Protein AF-A0A5B9VY45-F1 (afdb_monomer_lite)

InterPro domains:
  IPR001789 Signal transduction response regulator, receiver domain [PS50110] (1-92)
  IPR011006 CheY-like superfamily [SSF52172] (22-80)

Secondary structure (DSSP, 8-state):
-------------SS------EEEEETT-SSS-HHHHHHHHHHSTTTTTSEEEEEE-SS-HHHHHHHHHTT-SEEEESS-------SS----

Organism: NCBI:txid406548

Radius of gyration: 16.01 Å; chains: 1; bounding box: 40×38×43 Å

Foldseek 3Di:
DDDDPPPPPPDPPPPDPPPQQEAEFECPDPPDHSLVVLLVLCVDPSRVNHAYEYEAAPDDPVVQVSSVVSPHPYYDYPPDDDDDPPPDDDDD

Structure (mmCIF, N/CA/C/O backbone):
data_AF-A0A5B9VY45-F1
#
_entry.id   AF-A0A5B9VY45-F1
#
loop_
_atom_site.group_PDB
_atom_site.id
_atom_site.type_symbol
_atom_site.label_atom_id
_atom_site.label_alt_id
_atom_site.label_comp_id
_atom_site.label_asym_id
_atom_site.label_entity_id
_atom_site.label_seq_id
_atom_site.pdbx_PDB_ins_code
_atom_site.Cartn_x
_atom_site.Cartn_y
_atom_site.Cartn_z
_atom_site.occupancy
_atom_site.B_iso_or_equiv
_atom_site.auth_seq_id
_atom_site.auth_comp_id
_atom_site.auth_asym_id
_atom_site.auth_atom_id
_atom_site.pdbx_PDB_model_num
ATOM 1 N N . MET A 1 1 ? 28.166 0.321 11.392 1.00 37.06 1 MET A N 1
ATOM 2 C CA . MET A 1 1 ? 27.798 1.358 10.404 1.00 37.06 1 MET A CA 1
ATOM 3 C C . MET A 1 1 ? 26.280 1.407 10.309 1.00 37.06 1 MET A C 1
ATOM 5 O O . MET A 1 1 ? 25.689 0.609 9.596 1.00 37.06 1 MET A O 1
ATOM 9 N N . SER A 1 2 ? 25.662 2.264 11.124 1.00 36.97 2 SER A N 1
ATOM 10 C CA . SER A 1 2 ? 24.207 2.443 11.207 1.00 36.97 2 SER A CA 1
ATOM 11 C C . SER A 1 2 ? 23.738 3.419 10.131 1.00 36.97 2 SER A C 1
ATOM 13 O O . SER A 1 2 ? 24.212 4.551 10.095 1.00 36.97 2 SER A O 1
ATOM 15 N N . GLY A 1 3 ? 22.814 2.993 9.269 1.00 38.09 3 GLY A N 1
ATOM 16 C CA . GLY A 1 3 ? 22.060 3.905 8.406 1.00 38.09 3 GLY A CA 1
ATOM 17 C C . GLY A 1 3 ? 21.087 4.765 9.227 1.00 38.09 3 GLY A C 1
ATOM 18 O O . GLY A 1 3 ? 20.762 4.400 10.362 1.00 38.09 3 GLY A O 1
ATOM 19 N N . PRO A 1 4 ? 20.615 5.908 8.700 1.00 40.12 4 PRO A N 1
ATOM 20 C CA . PRO A 1 4 ? 19.698 6.767 9.430 1.00 40.12 4 PRO A CA 1
ATOM 21 C C . PRO A 1 4 ? 18.353 6.049 9.555 1.00 40.12 4 PRO A C 1
ATOM 23 O O . PRO A 1 4 ? 17.649 5.822 8.573 1.00 40.12 4 PRO A O 1
ATOM 26 N N . GLY A 1 5 ? 18.011 5.656 10.781 1.00 35.81 5 GLY A N 1
ATOM 27 C CA . GLY A 1 5 ? 16.699 5.114 11.093 1.00 35.81 5 GLY A CA 1
ATOM 28 C C . GLY A 1 5 ? 15.644 6.174 10.807 1.00 35.81 5 GLY A C 1
ATOM 29 O O . GLY A 1 5 ? 15.608 7.212 11.469 1.00 35.81 5 GLY A O 1
ATOM 30 N N . ILE A 1 6 ? 14.773 5.909 9.834 1.00 39.59 6 ILE A N 1
ATOM 31 C CA . ILE A 1 6 ? 13.509 6.626 9.669 1.00 39.59 6 ILE A CA 1
ATOM 32 C C . ILE A 1 6 ? 12.642 6.338 10.897 1.00 39.59 6 ILE A C 1
ATOM 34 O O . ILE A 1 6 ? 11.829 5.419 10.938 1.00 39.59 6 ILE A O 1
ATOM 38 N N . GLY A 1 7 ? 12.883 7.100 11.961 1.00 34.31 7 GLY A N 1
ATOM 39 C CA . GLY A 1 7 ? 12.094 7.070 13.177 1.00 34.31 7 GLY A CA 1
ATOM 40 C C . GLY A 1 7 ? 10.692 7.567 12.868 1.00 34.31 7 GLY A C 1
ATOM 41 O O . GLY A 1 7 ? 10.416 8.760 12.991 1.00 34.31 7 GLY A O 1
ATOM 42 N N . LEU A 1 8 ? 9.796 6.653 12.493 1.00 42.25 8 LEU A N 1
ATOM 43 C CA . LEU A 1 8 ? 8.358 6.874 12.563 1.00 42.25 8 LEU A CA 1
ATOM 44 C C . LEU A 1 8 ? 8.020 7.076 14.041 1.00 42.25 8 LEU A C 1
ATOM 46 O O . LEU A 1 8 ? 7.757 6.132 14.789 1.00 42.25 8 LEU A O 1
ATOM 50 N N . ARG A 1 9 ? 8.107 8.330 14.493 1.00 41.81 9 ARG A N 1
ATOM 51 C CA . ARG A 1 9 ? 7.641 8.738 15.813 1.00 41.81 9 ARG A CA 1
ATOM 52 C C . ARG A 1 9 ? 6.170 8.345 15.877 1.00 41.81 9 ARG A C 1
ATOM 54 O O . ARG A 1 9 ? 5.355 8.887 15.136 1.00 41.81 9 ARG A O 1
ATOM 61 N N . ARG A 1 10 ? 5.839 7.384 16.744 1.00 42.47 10 ARG A N 1
ATOM 62 C CA . ARG A 1 10 ? 4.459 7.060 17.124 1.00 42.47 10 ARG A CA 1
ATOM 63 C C . ARG A 1 10 ? 3.840 8.307 17.762 1.00 42.47 10 ARG A C 1
ATOM 65 O O . ARG A 1 10 ? 3.906 8.495 18.974 1.00 42.47 10 ARG A O 1
ATOM 72 N N . GLY A 1 11 ? 3.301 9.193 16.931 1.00 35.47 11 GLY A N 1
ATOM 73 C CA . GLY A 1 11 ? 2.500 10.327 17.358 1.00 35.47 11 GLY A CA 1
ATOM 74 C C . GLY A 1 11 ? 1.205 9.807 17.966 1.00 35.47 11 GLY A C 1
ATOM 75 O O . GLY A 1 11 ? 0.419 9.137 17.299 1.00 35.47 11 GLY A O 1
ATOM 76 N N . ARG A 1 12 ? 1.000 10.089 19.253 1.00 44.41 12 ARG A N 1
ATOM 77 C CA . ARG A 1 12 ? -0.276 9.892 19.942 1.00 44.41 12 ARG A CA 1
ATOM 78 C C . ARG A 1 12 ? -1.296 10.886 19.380 1.00 44.41 12 ARG A C 1
ATOM 80 O O . ARG A 1 12 ? -1.481 11.952 19.950 1.00 44.41 12 ARG A O 1
ATOM 87 N N . TYR A 1 13 ? -1.976 10.538 18.292 1.00 44.50 13 TYR A N 1
ATOM 88 C CA . TYR A 1 13 ? -3.203 11.225 17.872 1.00 44.50 13 TYR A CA 1
ATOM 89 C C . TYR A 1 13 ? -4.411 10.568 18.554 1.00 44.50 13 TYR A C 1
ATOM 91 O O . TYR A 1 13 ? -5.323 10.063 17.907 1.00 44.50 13 TYR A O 1
ATOM 99 N N . ALA A 1 14 ? -4.395 10.519 19.888 1.00 38.66 14 ALA A N 1
ATOM 100 C CA . ALA A 1 14 ? -5.556 10.119 20.673 1.00 38.66 14 ALA A CA 1
ATOM 101 C C . ALA A 1 14 ? -6.543 11.297 20.681 1.00 38.66 14 ALA A C 1
ATOM 103 O O . ALA A 1 14 ? -6.440 12.184 21.519 1.00 38.66 14 ALA A O 1
ATOM 104 N N . GLY A 1 15 ? -7.432 11.351 19.686 1.00 40.72 15 GLY A N 1
ATOM 105 C CA . GLY A 1 15 ? -8.517 12.341 19.622 1.00 40.72 15 GLY A CA 1
ATOM 106 C C . GLY A 1 15 ? -8.640 13.122 18.313 1.00 40.72 15 GLY A C 1
ATOM 107 O O . GLY A 1 15 ? -9.624 13.833 18.133 1.00 40.72 15 GLY A O 1
ATOM 108 N N . LEU A 1 16 ? -7.711 12.967 17.365 1.00 36.59 16 LEU A N 1
ATOM 109 C CA . LEU A 1 16 ? -7.867 13.533 16.025 1.00 36.59 16 LEU A CA 1
ATOM 110 C C . LEU A 1 16 ? -8.447 12.450 15.112 1.00 36.59 16 LEU A C 1
ATOM 112 O O . LEU A 1 16 ? -7.782 11.457 14.820 1.00 36.59 16 LEU A O 1
ATOM 116 N N . LYS A 1 17 ? -9.698 12.623 14.673 1.00 41.59 17 LYS A N 1
ATOM 117 C CA . LYS A 1 17 ? -10.301 11.798 13.620 1.00 41.59 17 LYS A CA 1
ATOM 118 C C . LYS A 1 17 ? -9.563 12.125 12.322 1.00 41.59 17 LYS A C 1
ATOM 120 O O . LYS A 1 17 ? -9.962 13.020 11.583 1.00 41.59 17 LYS A O 1
ATOM 125 N N . VAL A 1 18 ? -8.428 11.470 12.093 1.00 49.41 18 VAL A N 1
ATOM 126 C CA . VAL A 1 18 ? -7.670 11.616 10.852 1.00 49.41 18 VAL A CA 1
ATOM 127 C C . VAL A 1 18 ? -8.528 10.999 9.751 1.00 49.41 18 VAL A C 1
ATOM 129 O O . VAL A 1 18 ? -8.582 9.784 9.591 1.00 49.41 18 VAL A O 1
ATOM 132 N N . LEU A 1 19 ? -9.259 11.846 9.026 1.00 54.78 19 LEU A N 1
ATOM 133 C CA . LEU A 1 19 ? -10.002 11.479 7.823 1.00 54.78 19 LEU A CA 1
ATOM 134 C C . LEU A 1 19 ? -9.004 11.339 6.669 1.00 54.78 19 LEU A C 1
ATOM 136 O O . LEU A 1 19 ? -9.061 12.101 5.704 1.00 54.78 19 LEU A O 1
ATOM 140 N N . THR A 1 20 ? -8.032 10.430 6.792 1.00 65.12 20 THR A N 1
ATOM 141 C CA . THR A 1 20 ? -7.172 10.080 5.661 1.00 65.12 20 THR A CA 1
ATOM 142 C C . THR A 1 20 ? -8.094 9.596 4.555 1.00 65.12 20 THR A C 1
ATOM 144 O O . THR A 1 20 ? -8.726 8.554 4.695 1.00 65.12 20 THR A O 1
ATOM 147 N N . ARG A 1 21 ? -8.230 10.394 3.495 1.00 77.94 21 ARG A N 1
ATOM 148 C CA . ARG A 1 21 ? -9.103 10.049 2.368 1.00 77.94 21 ARG A CA 1
ATOM 149 C C . ARG A 1 21 ? -8.423 9.034 1.461 1.00 77.94 21 ARG A C 1
ATOM 151 O O . ARG A 1 21 ? -9.081 8.130 0.974 1.00 77.94 21 ARG A O 1
ATOM 158 N N . THR A 1 22 ? -7.106 9.166 1.298 1.00 83.44 22 THR A N 1
ATOM 159 C CA . THR A 1 22 ? -6.325 8.329 0.389 1.00 83.44 22 THR A CA 1
ATOM 160 C C . THR A 1 22 ? -4.908 8.118 0.919 1.00 83.44 22 THR A C 1
ATOM 162 O O . THR A 1 22 ? -4.294 9.042 1.459 1.00 83.44 22 THR A O 1
ATOM 165 N N . ILE A 1 23 ? -4.385 6.907 0.750 1.00 87.12 23 ILE A N 1
ATOM 166 C CA . ILE A 1 23 ? -3.012 6.491 1.037 1.00 87.12 23 ILE A CA 1
ATOM 167 C C . ILE A 1 23 ? -2.303 6.247 -0.293 1.00 87.12 23 ILE A C 1
ATOM 169 O O . ILE A 1 23 ? -2.776 5.476 -1.121 1.00 87.12 23 ILE A O 1
ATOM 173 N N . PHE A 1 24 ? -1.132 6.853 -0.466 1.00 87.25 24 PHE A N 1
ATOM 174 C CA . PHE A 1 24 ? -0.196 6.478 -1.522 1.00 87.25 24 PHE A CA 1
ATOM 175 C C . PHE A 1 24 ? 0.853 5.536 -0.929 1.00 87.25 24 PHE A C 1
ATOM 177 O O . PHE A 1 24 ? 1.597 5.935 -0.031 1.00 87.25 24 PHE A O 1
ATOM 184 N N . MET A 1 25 ? 0.893 4.287 -1.394 1.00 90.12 25 MET A N 1
ATOM 185 C CA . MET A 1 25 ? 1.770 3.247 -0.852 1.00 90.12 25 MET A CA 1
ATOM 186 C C . MET A 1 25 ? 2.918 2.938 -1.805 1.00 90.12 25 MET A C 1
ATOM 188 O O . MET A 1 25 ? 2.688 2.468 -2.909 1.00 90.12 25 MET A O 1
ATOM 192 N N . ASP A 1 26 ? 4.159 3.123 -1.373 1.00 87.06 26 ASP A N 1
ATOM 193 C CA . ASP A 1 26 ? 5.324 2.690 -2.146 1.00 87.06 26 ASP A CA 1
ATOM 194 C C . ASP A 1 26 ? 5.513 1.168 -2.061 1.00 87.06 26 ASP A C 1
ATOM 196 O O . ASP A 1 26 ? 5.831 0.653 -0.991 1.00 87.06 26 ASP A O 1
ATOM 200 N N . HIS A 1 27 ? 5.355 0.444 -3.174 1.00 83.88 27 HIS A N 1
ATOM 201 C CA . HIS A 1 27 ? 5.564 -1.010 -3.205 1.00 83.88 27 HIS A CA 1
ATOM 202 C C . HIS A 1 27 ? 7.025 -1.376 -2.887 1.00 83.88 27 HIS A C 1
ATOM 204 O O . HIS A 1 27 ? 7.277 -2.299 -2.116 1.00 83.88 27 HIS A O 1
ATOM 210 N N . HIS A 1 28 ? 8.002 -0.641 -3.424 1.00 81.12 28 HIS A N 1
ATOM 211 C CA . HIS A 1 28 ? 9.425 -1.006 -3.336 1.00 81.12 28 HIS A CA 1
ATOM 212 C C . HIS A 1 28 ? 10.212 -0.167 -2.320 1.00 81.12 28 HIS A C 1
ATOM 214 O O . HIS A 1 28 ? 11.430 -0.019 -2.447 1.00 81.12 28 HIS A O 1
ATOM 220 N N . GLY A 1 29 ? 9.529 0.406 -1.326 1.00 72.38 29 GLY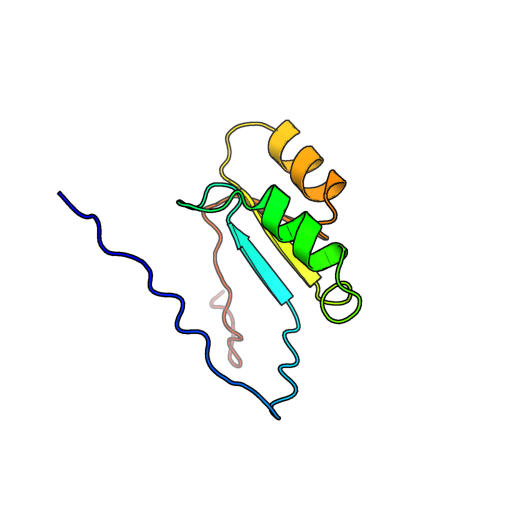 A N 1
ATOM 221 C CA . GLY A 1 29 ? 10.167 1.199 -0.278 1.00 72.38 29 GLY A CA 1
ATOM 222 C C . GLY A 1 29 ? 11.143 0.376 0.586 1.00 72.38 29 GLY A C 1
ATOM 223 O O . GLY A 1 29 ? 10.970 -0.832 0.754 1.00 72.38 29 GLY A O 1
ATOM 224 N N . PRO A 1 30 ? 12.186 0.999 1.167 1.00 69.25 30 PRO A N 1
ATOM 225 C CA . PRO A 1 30 ? 13.094 0.307 2.074 1.00 69.25 30 PRO A CA 1
ATOM 226 C C . PRO A 1 30 ? 12.415 -0.019 3.416 1.00 69.25 30 PRO A C 1
ATOM 228 O O . PRO A 1 30 ? 11.779 0.832 4.036 1.00 69.25 30 PRO A O 1
ATOM 231 N N . GLY A 1 31 ? 12.618 -1.245 3.906 1.00 77.62 31 GLY A N 1
ATOM 232 C CA . GLY A 1 31 ? 12.271 -1.674 5.267 1.00 77.62 31 GLY A CA 1
ATOM 233 C C . GLY A 1 31 ? 10.930 -2.399 5.422 1.00 77.62 31 GLY A C 1
ATOM 234 O O . GLY A 1 31 ? 10.869 -3.359 6.187 1.00 77.62 31 GLY A O 1
ATOM 235 N N . LEU A 1 32 ? 9.879 -1.996 4.702 1.00 75.50 32 LEU A N 1
ATOM 236 C CA . LEU A 1 32 ? 8.581 -2.680 4.707 1.00 75.50 32 LEU A CA 1
ATOM 237 C C . LEU A 1 32 ? 8.112 -2.919 3.272 1.00 75.50 32 LEU A C 1
ATOM 239 O O . LEU A 1 32 ? 8.059 -1.978 2.487 1.00 75.50 32 LEU A O 1
ATOM 243 N N . ASP A 1 33 ? 7.736 -4.160 2.963 1.00 84.69 33 ASP A N 1
ATOM 244 C CA . ASP A 1 33 ? 7.079 -4.494 1.699 1.00 84.69 33 ASP A CA 1
ATOM 245 C C . ASP A 1 33 ? 5.708 -3.801 1.635 1.00 84.69 33 ASP A C 1
ATOM 247 O O . ASP A 1 33 ? 4.842 -4.016 2.494 1.00 84.69 33 ASP A O 1
ATOM 251 N N . GLY A 1 34 ? 5.510 -2.952 0.623 1.00 84.75 34 GLY A N 1
ATOM 252 C CA . GLY A 1 34 ? 4.261 -2.222 0.434 1.00 84.75 34 GLY A CA 1
ATOM 253 C C . GLY A 1 34 ? 3.054 -3.142 0.238 1.00 84.75 34 GLY A C 1
ATOM 254 O O . GLY A 1 34 ? 1.962 -2.796 0.688 1.00 84.75 34 GLY A O 1
ATOM 255 N N . LEU A 1 35 ? 3.235 -4.345 -0.322 1.00 89.12 35 LEU A N 1
ATOM 256 C CA . LEU A 1 35 ? 2.153 -5.328 -0.440 1.00 89.12 35 LEU A CA 1
ATOM 257 C C . LEU A 1 35 ? 1.674 -5.792 0.938 1.00 89.12 35 LEU A C 1
ATOM 259 O O . LEU A 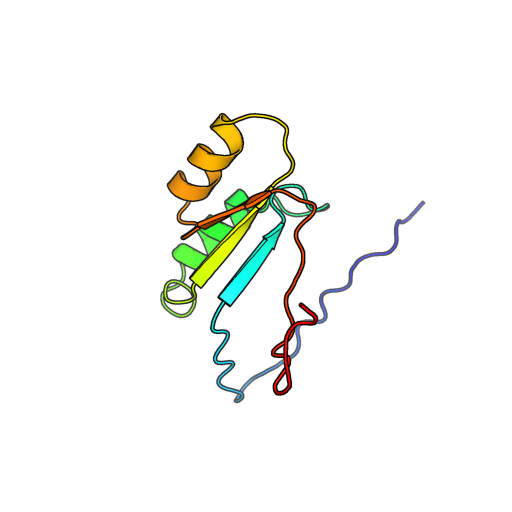1 35 ? 0.472 -5.853 1.196 1.00 89.12 35 LEU A O 1
ATOM 263 N N . ASP A 1 36 ? 2.600 -6.064 1.856 1.00 89.50 36 ASP A N 1
ATOM 264 C CA . ASP A 1 36 ? 2.262 -6.439 3.231 1.00 89.50 36 ASP A CA 1
ATOM 265 C C . ASP A 1 36 ? 1.628 -5.284 4.003 1.00 89.50 36 ASP A C 1
ATOM 267 O O . ASP A 1 36 ? 0.731 -5.498 4.823 1.00 89.50 36 ASP A O 1
ATOM 271 N N . ALA A 1 37 ? 2.060 -4.053 3.732 1.00 88.69 37 ALA A N 1
ATOM 272 C CA . ALA A 1 37 ? 1.431 -2.869 4.294 1.00 88.69 37 ALA A CA 1
ATOM 273 C C . ALA A 1 37 ? -0.034 -2.749 3.841 1.00 88.69 37 ALA A C 1
ATOM 275 O O . ALA A 1 37 ? -0.908 -2.555 4.687 1.00 88.69 37 ALA A O 1
ATOM 276 N N . ILE A 1 38 ? -0.317 -2.937 2.546 1.00 89.81 38 ILE A N 1
ATOM 277 C CA . ILE A 1 38 ? -1.682 -2.908 1.995 1.00 89.81 38 ILE A CA 1
ATOM 278 C C . ILE A 1 38 ? -2.540 -4.002 2.639 1.00 89.81 38 ILE A C 1
ATOM 280 O O . ILE A 1 38 ? -3.625 -3.709 3.146 1.00 89.81 38 ILE A O 1
ATOM 284 N N . ARG A 1 39 ? -2.023 -5.235 2.742 1.00 91.06 39 ARG A N 1
ATOM 285 C CA . ARG A 1 39 ? -2.723 -6.338 3.430 1.00 91.06 39 ARG A CA 1
ATOM 286 C C . ARG A 1 39 ? -3.090 -5.976 4.871 1.00 91.06 39 ARG A C 1
ATOM 288 O O . ARG A 1 39 ? -4.210 -6.234 5.308 1.00 91.06 39 ARG A O 1
ATOM 295 N N . ARG A 1 40 ? -2.168 -5.358 5.618 1.00 89.31 40 ARG A N 1
ATOM 296 C CA . ARG A 1 40 ? -2.406 -4.925 7.009 1.00 89.31 40 ARG A CA 1
ATOM 297 C C . ARG A 1 40 ? -3.411 -3.777 7.105 1.00 89.31 40 ARG A C 1
ATOM 299 O O . ARG A 1 40 ? -4.211 -3.757 8.033 1.00 89.31 40 ARG A O 1
ATOM 306 N N . ILE A 1 41 ? -3.396 -2.837 6.160 1.00 87.06 41 ILE A N 1
ATOM 307 C CA . ILE A 1 41 ? -4.385 -1.750 6.092 1.00 87.06 41 ILE A CA 1
ATOM 308 C C . ILE A 1 41 ? -5.789 -2.328 5.874 1.00 87.06 41 ILE A C 1
ATOM 310 O O . ILE A 1 41 ? -6.738 -1.888 6.526 1.00 87.06 41 ILE A O 1
ATOM 314 N N . ARG A 1 42 ? -5.917 -3.345 5.013 1.00 88.69 42 ARG A N 1
ATOM 315 C CA . ARG A 1 42 ? -7.193 -4.009 4.711 1.00 88.69 42 ARG A CA 1
ATOM 316 C C . ARG A 1 42 ? -7.691 -4.937 5.810 1.00 88.69 42 ARG A C 1
ATOM 318 O O . ARG A 1 42 ? -8.900 -5.089 5.961 1.00 88.69 42 ARG A O 1
ATOM 325 N N . SER A 1 43 ? -6.803 -5.525 6.609 1.00 90.25 43 SER A N 1
ATOM 326 C CA . SER A 1 43 ? -7.217 -6.407 7.707 1.00 90.25 43 SER A CA 1
ATOM 327 C C . SER A 1 43 ? -7.825 -5.659 8.901 1.00 90.25 43 SER A C 1
ATOM 329 O O . SER A 1 43 ? -8.537 -6.258 9.708 1.00 90.25 43 SER A O 1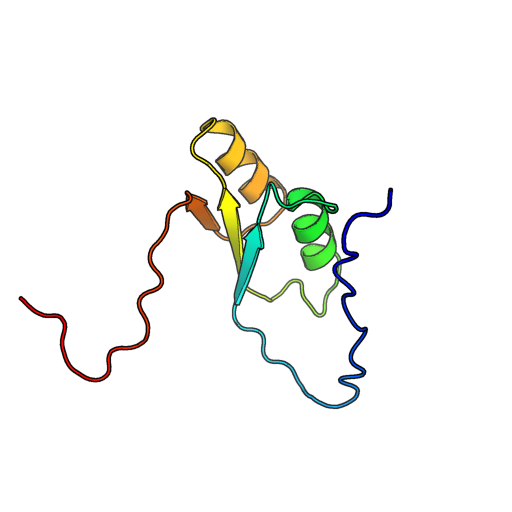
ATOM 331 N N . LEU A 1 44 ? -7.594 -4.347 9.017 1.00 86.38 44 LEU A N 1
ATOM 332 C CA . LEU A 1 44 ? -8.108 -3.517 10.105 1.00 86.38 44 LEU A CA 1
ATOM 333 C C . LEU A 1 44 ? -9.366 -2.752 9.672 1.00 86.38 44 LEU A C 1
ATOM 335 O O . LEU A 1 44 ? -9.305 -1.859 8.832 1.00 86.38 44 LEU A O 1
ATOM 339 N N . ARG A 1 45 ? -10.510 -3.032 10.314 1.00 85.19 45 ARG A N 1
ATOM 340 C CA . ARG A 1 45 ? -11.816 -2.383 10.041 1.00 85.19 45 ARG A CA 1
ATOM 341 C C . ARG A 1 45 ? -11.750 -0.853 9.965 1.00 85.19 45 ARG A C 1
ATOM 343 O O . ARG A 1 45 ? -12.449 -0.257 9.155 1.00 85.19 45 ARG A O 1
ATOM 350 N N . SER A 1 46 ? -10.941 -0.224 10.816 1.00 84.06 46 SER A N 1
ATOM 351 C CA . SER A 1 46 ? -10.819 1.235 10.900 1.00 84.06 46 SER A CA 1
ATOM 352 C C . SER A 1 46 ? -10.071 1.865 9.723 1.00 84.0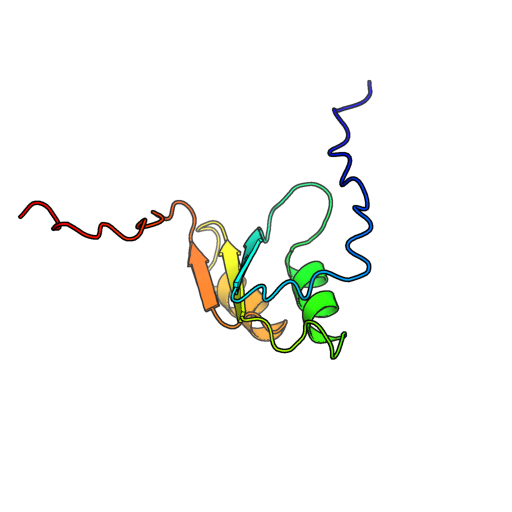6 46 SER A C 1
ATOM 354 O O . SER A 1 46 ? -10.264 3.050 9.466 1.00 84.06 46 SER A O 1
ATOM 356 N N . THR A 1 47 ? -9.231 1.104 9.017 1.00 85.06 47 THR A N 1
ATOM 357 C CA . THR A 1 47 ? -8.422 1.593 7.888 1.00 85.06 47 THR A CA 1
ATOM 358 C C . THR A 1 47 ? -8.787 0.942 6.561 1.00 85.06 47 THR A C 1
ATOM 360 O O . THR A 1 47 ? -8.430 1.470 5.516 1.00 85.06 47 THR A O 1
ATOM 363 N N . ALA A 1 48 ? -9.548 -0.153 6.581 1.00 85.94 48 ALA A N 1
ATOM 364 C CA . ALA A 1 48 ? -9.974 -0.879 5.389 1.00 85.94 48 ALA A CA 1
ATOM 365 C C . ALA A 1 48 ? -10.865 -0.055 4.446 1.00 85.94 48 ALA A C 1
ATOM 367 O O . ALA A 1 48 ? -11.017 -0.431 3.290 1.00 85.94 48 ALA A O 1
ATOM 368 N N . VAL A 1 49 ? -11.443 1.048 4.932 1.00 86.62 49 VAL A N 1
ATOM 369 C CA . VAL A 1 49 ? -12.282 1.979 4.157 1.00 86.62 49 VAL A CA 1
ATOM 370 C C . VAL A 1 49 ? -11.488 3.090 3.467 1.00 86.62 49 VAL A C 1
ATOM 372 O O . VAL A 1 49 ? -12.079 3.901 2.767 1.00 86.62 49 VAL A O 1
ATOM 375 N N . ILE A 1 50 ? -10.181 3.189 3.721 1.00 87.19 50 ILE A N 1
ATOM 376 C CA . ILE A 1 50 ? -9.341 4.246 3.160 1.00 87.19 50 ILE A CA 1
ATOM 377 C C . ILE A 1 50 ? -8.883 3.818 1.766 1.00 87.19 50 ILE A C 1
ATOM 379 O O . ILE A 1 50 ? -8.345 2.718 1.605 1.00 87.19 50 ILE A O 1
ATOM 383 N N . ASP A 1 51 ? -9.046 4.701 0.783 1.00 88.56 51 ASP A N 1
ATOM 384 C CA . ASP A 1 51 ? -8.579 4.441 -0.576 1.00 88.56 51 ASP A CA 1
ATOM 385 C C . ASP A 1 51 ? -7.053 4.299 -0.578 1.00 88.56 51 ASP A C 1
ATOM 387 O O . ASP A 1 51 ? -6.340 5.128 -0.011 1.00 88.56 51 ASP A O 1
ATOM 391 N N . THR A 1 52 ? -6.522 3.253 -1.198 1.00 88.81 52 THR A N 1
ATOM 392 C CA . THR A 1 52 ? -5.086 2.969 -1.242 1.00 88.81 52 THR A CA 1
ATOM 393 C C . THR A 1 52 ? -4.621 2.818 -2.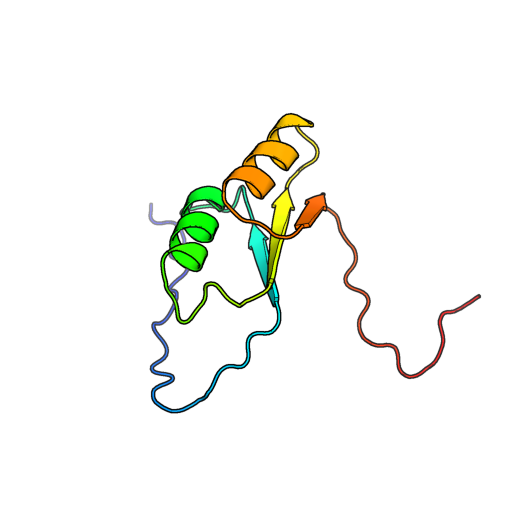683 1.00 88.81 52 THR A C 1
ATOM 395 O O . THR A 1 52 ? -5.000 1.878 -3.380 1.00 88.81 52 THR A O 1
ATOM 398 N N . ILE A 1 53 ? -3.752 3.733 -3.111 1.00 90.12 53 ILE A N 1
ATOM 399 C CA . ILE A 1 53 ? -3.118 3.747 -4.429 1.00 90.12 53 ILE A CA 1
ATOM 400 C C . ILE A 1 53 ? -1.691 3.223 -4.273 1.00 90.12 53 ILE A C 1
ATOM 402 O O . ILE A 1 53 ? -0.857 3.848 -3.612 1.00 90.12 53 ILE A O 1
ATOM 406 N N . ALA A 1 54 ? -1.399 2.076 -4.878 1.00 89.88 54 ALA A N 1
ATOM 407 C CA . ALA A 1 54 ? -0.052 1.528 -4.897 1.00 89.88 54 ALA A CA 1
ATOM 408 C C . ALA A 1 54 ? 0.820 2.261 -5.924 1.00 89.88 54 ALA A C 1
ATOM 410 O O . ALA A 1 54 ? 0.435 2.441 -7.073 1.00 89.88 54 ALA A O 1
ATOM 411 N N . LEU A 1 55 ? 2.019 2.654 -5.520 1.00 89.44 55 LEU A N 1
ATOM 412 C CA . LEU A 1 55 ? 3.034 3.277 -6.351 1.00 89.44 55 LEU A CA 1
ATOM 413 C C . LEU A 1 55 ? 4.086 2.228 -6.702 1.00 89.44 55 LEU A C 1
ATOM 415 O O . LEU A 1 55 ? 4.800 1.731 -5.828 1.00 89.44 55 LEU A O 1
ATOM 419 N N . THR A 1 56 ? 4.201 1.906 -7.984 1.00 85.69 56 THR A N 1
ATOM 420 C CA . THR A 1 56 ? 5.143 0.904 -8.493 1.00 85.69 56 THR A CA 1
ATOM 421 C C . THR A 1 56 ? 6.173 1.525 -9.434 1.00 85.69 56 THR A C 1
ATOM 423 O O . THR A 1 56 ? 6.069 2.689 -9.812 1.00 85.69 56 THR A O 1
ATOM 426 N N . VAL A 1 57 ? 7.208 0.769 -9.792 1.00 82.50 57 VAL A N 1
ATOM 427 C CA . VAL A 1 57 ? 8.145 1.131 -10.863 1.00 82.50 57 VAL A CA 1
ATOM 428 C C . VAL A 1 57 ? 7.756 0.370 -12.132 1.00 82.50 57 VAL A C 1
ATOM 430 O O . VAL A 1 57 ? 7.189 -0.718 -12.031 1.00 82.50 57 VAL A O 1
ATOM 433 N N . PRO A 1 58 ? 8.068 0.879 -13.332 1.00 70.81 58 PRO A N 1
ATOM 434 C CA . PRO A 1 58 ? 7.822 0.154 -14.570 1.00 70.81 58 PRO A CA 1
ATOM 435 C C . PRO A 1 58 ? 8.830 -0.994 -14.685 1.00 70.81 58 PRO A C 1
ATOM 437 O O . PRO A 1 58 ? 9.886 -0.857 -15.298 1.00 70.81 58 PRO A O 1
ATOM 440 N N . ARG A 1 59 ? 8.541 -2.116 -14.024 1.00 66.00 59 ARG A N 1
ATOM 441 C CA . ARG A 1 59 ? 9.338 -3.344 -14.112 1.00 66.00 59 ARG A CA 1
ATOM 442 C C . ARG A 1 59 ? 8.584 -4.435 -14.849 1.00 66.00 59 ARG A C 1
ATOM 444 O O . ARG A 1 59 ? 9.123 -4.951 -15.821 1.00 66.00 59 ARG A O 1
ATOM 451 N N . LEU A 1 60 ? 7.362 -4.772 -14.427 1.00 65.44 60 LEU A N 1
ATOM 452 C CA . LEU A 1 60 ? 6.557 -5.836 -15.034 1.00 65.44 60 LEU A CA 1
ATOM 453 C C . LEU A 1 60 ? 5.054 -5.554 -14.882 1.00 65.44 60 LEU A C 1
ATOM 455 O O . LEU A 1 60 ? 4.610 -5.071 -13.845 1.00 65.44 60 LEU A O 1
ATOM 459 N N . SER A 1 61 ? 4.246 -5.942 -15.873 1.00 65.44 61 SER A N 1
ATOM 460 C CA . SER A 1 61 ? 2.772 -5.902 -15.792 1.00 65.44 61 SER A CA 1
ATOM 461 C C . SER A 1 61 ? 2.229 -6.638 -14.560 1.00 65.44 61 SER A C 1
ATOM 463 O O . SER A 1 61 ? 1.304 -6.163 -13.909 1.00 65.44 61 SER A O 1
ATOM 465 N N . ARG A 1 62 ? 2.887 -7.737 -14.173 1.00 77.00 62 ARG A N 1
ATOM 466 C CA . ARG A 1 62 ? 2.541 -8.555 -13.004 1.00 77.00 62 ARG A CA 1
ATOM 467 C C . ARG A 1 62 ? 2.628 -7.810 -11.667 1.00 77.00 62 ARG A C 1
ATOM 469 O O . ARG A 1 62 ? 1.996 -8.228 -10.700 1.00 77.00 62 ARG A O 1
ATOM 476 N N . ASP A 1 63 ? 3.405 -6.729 -11.587 1.00 79.12 63 ASP A N 1
ATOM 477 C CA . ASP A 1 63 ? 3.491 -5.930 -10.361 1.00 79.12 63 ASP A CA 1
ATOM 478 C C . ASP A 1 63 ? 2.185 -5.177 -10.102 1.00 79.12 63 ASP A C 1
ATOM 480 O O . ASP A 1 63 ? 1.793 -5.017 -8.948 1.00 79.12 63 ASP A O 1
ATOM 484 N N . ARG A 1 64 ? 1.468 -4.780 -11.158 1.00 81.19 64 ARG A N 1
ATOM 485 C CA . ARG A 1 64 ? 0.145 -4.164 -11.036 1.00 81.19 64 ARG A CA 1
ATOM 486 C C . ARG A 1 64 ? -0.869 -5.155 -10.473 1.00 81.19 64 ARG A C 1
ATOM 488 O O . ARG A 1 64 ? -1.504 -4.855 -9.467 1.00 81.19 64 ARG A O 1
ATOM 495 N N . ASP A 1 65 ? -0.957 -6.339 -11.072 1.00 86.44 65 ASP A N 1
ATOM 496 C CA . ASP A 1 65 ? -1.920 -7.373 -10.670 1.00 86.44 65 ASP A CA 1
ATOM 497 C C . ASP A 1 65 ? -1.725 -7.759 -9.200 1.00 86.44 65 ASP A C 1
ATOM 499 O O . ASP A 1 65 ? -2.668 -7.765 -8.417 1.00 86.44 65 ASP A O 1
ATOM 503 N N . ARG A 1 66 ? -0.466 -7.935 -8.781 1.00 85.56 66 ARG A N 1
ATOM 504 C CA . ARG A 1 66 ? -0.119 -8.229 -7.385 1.00 85.56 66 ARG A CA 1
ATOM 505 C C . ARG A 1 66 ? -0.580 -7.164 -6.396 1.00 85.56 66 ARG A C 1
ATOM 507 O O . ARG A 1 66 ? -0.932 -7.514 -5.276 1.00 85.56 66 ARG A O 1
ATOM 514 N N . ASN A 1 67 ? -0.535 -5.887 -6.770 1.00 84.62 67 ASN A N 1
ATOM 515 C CA . ASN A 1 67 ? -0.992 -4.801 -5.902 1.00 84.62 67 ASN A CA 1
ATOM 516 C C . ASN A 1 67 ? -2.522 -4.791 -5.775 1.00 84.62 67 ASN A C 1
ATOM 518 O O . ASN A 1 67 ? -3.044 -4.596 -4.678 1.00 84.62 67 ASN A O 1
ATOM 522 N N . LEU A 1 68 ? -3.240 -5.053 -6.866 1.00 86.81 68 LEU A N 1
ATOM 523 C CA . LEU A 1 68 ? -4.700 -5.160 -6.844 1.00 86.81 68 LEU A CA 1
ATOM 524 C C . LEU A 1 68 ? -5.157 -6.389 -6.040 1.00 86.81 68 LEU A C 1
ATOM 526 O O . LEU A 1 68 ? -6.033 -6.265 -5.188 1.00 86.81 68 LEU A O 1
ATOM 530 N N . ASP A 1 69 ? -4.494 -7.536 -6.211 1.00 92.00 69 ASP A N 1
ATOM 531 C CA . ASP A 1 69 ? -4.803 -8.788 -5.501 1.00 92.00 69 ASP A CA 1
ATOM 532 C C . ASP A 1 69 ? -4.706 -8.660 -3.973 1.00 92.00 69 ASP A C 1
ATOM 534 O O . ASP A 1 69 ? -5.418 -9.340 -3.232 1.00 92.00 69 ASP A O 1
ATOM 538 N N . VAL A 1 70 ? -3.820 -7.794 -3.470 1.00 90.81 70 VAL A N 1
ATOM 539 C CA . VAL A 1 70 ? -3.669 -7.557 -2.024 1.00 90.81 70 VAL A CA 1
ATOM 540 C C . VAL A 1 70 ? -4.626 -6.505 -1.473 1.00 90.81 70 VAL A C 1
ATOM 542 O O . VAL A 1 70 ? -4.638 -6.267 -0.263 1.00 90.81 70 VAL A O 1
ATOM 545 N N . GLY A 1 71 ? -5.436 -5.902 -2.343 1.00 89.88 71 GLY A N 1
ATOM 546 C CA . GLY A 1 71 ? -6.460 -4.930 -1.992 1.00 89.88 71 GLY A CA 1
ATOM 547 C C . GLY A 1 71 ? -6.053 -3.472 -2.193 1.00 89.88 71 GLY A C 1
ATOM 548 O O . GLY A 1 71 ? -6.586 -2.616 -1.491 1.00 89.88 71 G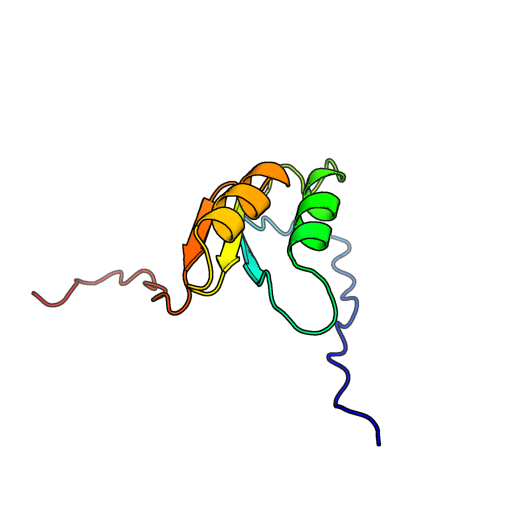LY A O 1
ATOM 549 N N . ALA A 1 72 ? -5.119 -3.141 -3.087 1.00 89.81 72 ALA A N 1
ATOM 550 C CA . ALA A 1 72 ? -5.013 -1.758 -3.563 1.00 89.81 72 ALA A CA 1
ATOM 551 C C . ALA A 1 72 ? -6.223 -1.422 -4.449 1.00 89.81 72 ALA A C 1
ATOM 553 O O . ALA A 1 72 ? -6.671 -2.268 -5.220 1.00 89.81 72 ALA A O 1
ATOM 554 N N . ASP A 1 73 ? -6.730 -0.192 -4.372 1.00 91.88 73 ASP A N 1
ATOM 555 C CA . ASP A 1 73 ? -7.855 0.247 -5.216 1.00 91.88 73 ASP A CA 1
ATOM 556 C C . ASP A 1 73 ? -7.374 0.709 -6.594 1.00 91.88 73 ASP A C 1
ATOM 558 O O . ASP A 1 73 ? -8.097 0.631 -7.585 1.00 91.88 73 ASP A O 1
ATOM 562 N N . ALA A 1 74 ? -6.132 1.188 -6.664 1.00 89.81 74 ALA A N 1
ATOM 563 C CA . ALA A 1 74 ? -5.486 1.591 -7.901 1.00 89.81 74 ALA A CA 1
ATOM 564 C C . ALA A 1 74 ? -3.972 1.383 -7.825 1.00 89.81 74 ALA A C 1
ATOM 566 O O . ALA A 1 74 ? -3.392 1.175 -6.756 1.00 89.81 74 ALA A O 1
ATOM 567 N N . CYS A 1 75 ? -3.324 1.449 -8.984 1.00 89.25 75 CYS A N 1
ATOM 568 C CA . CYS A 1 75 ? -1.878 1.352 -9.115 1.00 89.25 75 CYS A CA 1
ATOM 569 C C . CYS A 1 75 ? -1.380 2.425 -10.073 1.00 89.25 75 CYS A C 1
ATOM 571 O O . CYS A 1 75 ? -1.857 2.489 -11.203 1.00 89.25 75 CYS A O 1
ATOM 573 N N . GLU A 1 76 ? -0.384 3.184 -9.638 1.00 89.38 76 GLU A N 1
ATOM 574 C CA . GLU A 1 76 ? 0.270 4.227 -10.417 1.00 89.38 76 GLU A CA 1
ATOM 575 C C . GLU A 1 76 ? 1.763 3.949 -10.555 1.00 89.38 76 GLU A C 1
ATOM 577 O O . GLU A 1 76 ? 2.429 3.457 -9.638 1.00 89.38 76 GLU A O 1
ATOM 582 N N . VAL A 1 77 ? 2.300 4.260 -11.730 1.00 88.81 77 VAL A N 1
ATOM 583 C CA . VAL A 1 77 ? 3.705 4.020 -12.059 1.00 88.81 77 VAL A CA 1
ATOM 584 C C . VAL A 1 77 ? 4.515 5.276 -11.764 1.00 88.81 77 VAL A C 1
ATOM 586 O O . VAL A 1 77 ? 4.153 6.384 -12.146 1.00 88.81 77 VAL A O 1
ATOM 589 N N . LYS A 1 78 ? 5.648 5.109 -11.088 1.00 83.19 78 LYS A N 1
ATOM 590 C CA . LYS A 1 78 ? 6.634 6.167 -10.885 1.00 83.19 78 LYS A CA 1
ATOM 591 C C . LYS A 1 78 ? 7.451 6.385 -12.169 1.00 83.19 78 LYS A C 1
ATOM 593 O O . LYS A 1 78 ? 7.897 5.399 -12.757 1.00 83.19 78 LYS A O 1
ATOM 598 N N . PRO A 1 79 ? 7.758 7.639 -12.543 1.00 85.31 79 PRO A N 1
ATOM 599 C CA . PRO A 1 79 ? 7.371 8.882 -11.872 1.00 85.31 79 PRO A CA 1
ATOM 600 C C . PRO A 1 79 ? 5.925 9.298 -12.195 1.00 85.31 79 PRO A C 1
ATOM 602 O O . PRO A 1 79 ? 5.468 9.128 -13.318 1.00 85.31 79 PRO A O 1
ATOM 605 N N . PHE A 1 80 ? 5.239 9.909 -11.226 1.00 79.38 80 PHE A N 1
ATOM 606 C CA . PHE A 1 80 ? 3.914 10.513 -11.408 1.00 79.38 80 PHE A CA 1
ATOM 607 C C . PHE A 1 80 ? 3.942 11.977 -10.960 1.00 79.38 80 PHE A C 1
ATOM 609 O O . PHE A 1 80 ? 4.743 12.365 -10.105 1.00 79.38 80 PHE A O 1
ATOM 616 N N . VAL A 1 81 ? 3.063 12.795 -11.538 1.00 78.62 81 VAL A N 1
ATOM 617 C CA . VAL A 1 81 ? 2.928 14.213 -11.191 1.00 78.62 81 VAL A CA 1
ATOM 618 C C . VAL A 1 81 ? 1.716 14.384 -10.289 1.00 78.62 81 VAL A C 1
ATOM 620 O O . VAL A 1 81 ? 0.598 14.038 -10.660 1.00 78.62 81 VAL A O 1
ATOM 623 N N . LEU A 1 82 ? 1.932 14.949 -9.102 1.00 74.81 82 LEU A N 1
ATOM 624 C CA . LEU A 1 82 ? 0.834 15.399 -8.257 1.00 74.81 82 LEU A CA 1
ATOM 625 C C . LEU A 1 82 ? 0.363 16.761 -8.755 1.00 74.81 82 LEU A C 1
ATOM 627 O O . LEU A 1 82 ? 1.035 17.773 -8.548 1.00 74.81 82 LEU A O 1
ATOM 631 N N . LEU A 1 83 ? -0.810 16.788 -9.381 1.00 74.19 83 LEU A N 1
ATOM 632 C CA . LEU A 1 83 ? -1.516 18.038 -9.613 1.00 74.19 83 LEU A CA 1
ATOM 633 C C . LEU A 1 83 ? -2.003 18.547 -8.254 1.00 74.19 83 LEU A C 1
ATOM 635 O O . LEU A 1 83 ? -2.886 17.962 -7.628 1.00 74.19 83 LEU A O 1
ATOM 639 N N . ARG A 1 84 ? -1.390 19.622 -7.759 1.00 65.25 84 ARG A N 1
ATOM 640 C CA . ARG A 1 84 ? -1.998 20.398 -6.675 1.00 65.25 84 ARG A CA 1
ATOM 641 C C . ARG A 1 84 ? -3.226 21.097 -7.245 1.00 65.25 84 ARG A C 1
ATOM 643 O O . ARG A 1 84 ? -3.175 21.528 -8.390 1.00 65.25 84 ARG A O 1
ATOM 650 N N . ASP A 1 85 ? -4.293 21.196 -6.453 1.00 54.03 85 ASP A N 1
ATOM 651 C CA . ASP A 1 85 ? -5.485 21.993 -6.765 1.00 54.03 85 ASP A CA 1
ATOM 652 C C . ASP A 1 85 ? -5.043 23.410 -7.176 1.00 54.03 85 ASP A C 1
ATOM 654 O O . ASP A 1 85 ? -4.749 24.255 -6.328 1.00 54.03 85 ASP A O 1
ATOM 658 N N . VAL A 1 86 ? -4.907 23.649 -8.483 1.00 52.16 86 VAL A N 1
ATOM 659 C CA . VAL A 1 86 ? -4.707 24.982 -9.038 1.00 52.16 86 VAL A CA 1
ATOM 660 C C . VAL A 1 86 ? -6.103 25.567 -9.111 1.00 52.16 86 VAL A C 1
ATOM 662 O O . VAL A 1 86 ? -6.776 25.503 -10.139 1.00 52.16 86 VAL A O 1
ATOM 665 N N . ARG A 1 87 ? -6.576 26.129 -7.997 1.00 49.91 87 ARG A N 1
ATOM 666 C CA . ARG A 1 87 ? -7.701 27.066 -8.040 1.00 49.91 87 ARG A CA 1
ATOM 667 C C . ARG A 1 87 ? -7.233 28.306 -8.805 1.00 49.91 87 ARG A C 1
ATOM 669 O O . ARG A 1 87 ? -6.848 29.298 -8.198 1.00 49.91 87 ARG A O 1
ATOM 676 N N . GLY A 1 88 ? -7.178 28.199 -10.131 1.00 46.41 88 GLY A N 1
ATOM 677 C CA . GLY A 1 88 ? -6.660 29.231 -11.026 1.00 46.41 88 GLY A CA 1
ATOM 678 C C . GLY A 1 88 ? -5.893 28.692 -12.234 1.00 46.41 88 GLY A C 1
ATOM 679 O O . GLY A 1 88 ? -4.714 28.982 -12.352 1.00 46.41 88 GLY A O 1
ATOM 680 N N . GLY A 1 89 ? -6.569 27.951 -13.120 1.00 45.78 89 GLY A N 1
ATOM 681 C CA . GLY A 1 89 ? -6.192 27.792 -14.534 1.00 45.78 89 GLY A CA 1
ATOM 682 C C . GLY A 1 89 ? -4.961 26.928 -14.842 1.00 45.78 89 GLY A C 1
ATOM 683 O O . GLY A 1 89 ? -3.843 27.226 -14.434 1.00 45.78 89 GLY A O 1
ATOM 684 N N . LEU A 1 90 ? -5.148 25.883 -15.653 1.00 46.16 90 LEU A N 1
ATOM 685 C CA . LEU A 1 90 ? -4.034 25.300 -16.405 1.00 46.16 90 LEU A CA 1
ATOM 686 C C . LEU A 1 90 ? -3.531 26.326 -17.440 1.00 46.16 90 LEU A C 1
ATOM 688 O O . LEU A 1 90 ? -4.369 26.991 -18.056 1.00 46.16 90 LEU A O 1
ATOM 692 N N . PRO A 1 91 ? -2.214 26.450 -17.682 1.00 44.88 91 PRO A N 1
ATOM 693 C CA . PRO A 1 91 ? -1.740 27.121 -18.881 1.00 44.88 91 PRO A CA 1
ATOM 694 C C . PRO A 1 91 ? -2.094 26.245 -20.090 1.00 44.88 91 PRO A C 1
ATOM 696 O O . PRO A 1 91 ? -1.803 25.046 -20.100 1.00 44.88 91 PRO A O 1
ATOM 699 N N . VAL A 1 92 ? -2.788 26.861 -21.048 1.00 57.62 92 VAL A N 1
ATOM 700 C CA . VAL A 1 92 ? -3.013 26.342 -22.404 1.00 57.62 92 VAL A CA 1
ATOM 701 C C . VAL A 1 92 ? -1.704 26.185 -23.166 1.00 57.62 92 VAL A C 1
ATOM 703 O O . VAL A 1 92 ? -0.782 26.996 -22.920 1.00 57.62 92 VAL A O 1
#

pLDDT: mean 71.72, std 19.59, range [34.31, 92.0]

Sequence (92 aa):
MSGPGIGLRRGRYAGLKVLTRTIFMDHHGPGLDGLDAIRRIRSLRSTAVIDTIALTVPRLSRDRDRNLDVGADACEVKPFVLLRDVRGGLPV